Protein AF-A0AAD5BY83-F1 (afdb_monomer_lite)

Structure (mmCIF, N/CA/C/O backbone):
data_AF-A0AAD5BY83-F1
#
_entry.id   AF-A0AAD5BY83-F1
#
loop_
_atom_site.group_PDB
_atom_site.id
_atom_site.type_symbol
_atom_site.label_atom_id
_atom_site.label_alt_id
_atom_site.label_comp_id
_atom_site.label_asym_id
_atom_site.label_entity_id
_atom_site.label_seq_id
_atom_site.pdbx_PDB_ins_code
_atom_site.Cartn_x
_atom_site.Cartn_y
_atom_site.Cartn_z
_atom_site.occupancy
_atom_site.B_iso_or_equiv
_atom_site.auth_seq_id
_atom_site.auth_comp_id
_atom_site.auth_asym_id
_atom_site.auth_atom_id
_atom_site.pdbx_PDB_model_num
ATOM 1 N N . MET A 1 1 ? 9.866 -7.177 -59.099 1.00 40.50 1 MET A N 1
ATOM 2 C CA . MET A 1 1 ? 9.961 -6.100 -58.092 1.00 40.50 1 MET A CA 1
ATOM 3 C C . MET A 1 1 ? 11.122 -6.443 -57.177 1.00 40.50 1 MET A C 1
ATOM 5 O O . MET A 1 1 ? 11.045 -7.466 -56.514 1.00 40.50 1 MET A O 1
ATOM 9 N N . ALA A 1 2 ? 12.213 -5.680 -57.213 1.00 49.56 2 ALA A N 1
ATOM 10 C CA . ALA A 1 2 ? 13.331 -5.853 -56.287 1.00 49.56 2 ALA A CA 1
ATOM 11 C C . ALA A 1 2 ? 13.227 -4.752 -55.229 1.00 49.56 2 ALA A C 1
ATOM 13 O O . ALA A 1 2 ? 13.244 -3.574 -55.578 1.00 49.56 2 ALA A O 1
ATOM 14 N N . LEU A 1 3 ? 13.063 -5.125 -53.960 1.00 56.34 3 LEU A N 1
ATOM 15 C CA . LEU A 1 3 ? 13.202 -4.181 -52.854 1.00 56.34 3 LEU A CA 1
ATOM 16 C C . LEU A 1 3 ? 14.700 -3.894 -52.705 1.00 56.34 3 LEU A C 1
ATOM 18 O O . LEU A 1 3 ? 15.452 -4.743 -52.234 1.00 56.34 3 LEU A O 1
ATOM 22 N N . SER A 1 4 ? 15.153 -2.729 -53.167 1.00 63.81 4 SER A N 1
ATOM 23 C CA . SER A 1 4 ? 16.504 -2.247 -52.889 1.00 63.81 4 SER A CA 1
ATOM 24 C C . SER A 1 4 ? 16.572 -1.827 -51.420 1.00 63.81 4 SER A C 1
ATOM 26 O O . SER A 1 4 ? 16.129 -0.735 -51.066 1.00 63.81 4 SER A O 1
ATOM 28 N N . PHE A 1 5 ? 17.080 -2.702 -50.554 1.00 62.84 5 PHE A N 1
ATOM 29 C CA . PHE A 1 5 ? 17.335 -2.355 -49.158 1.0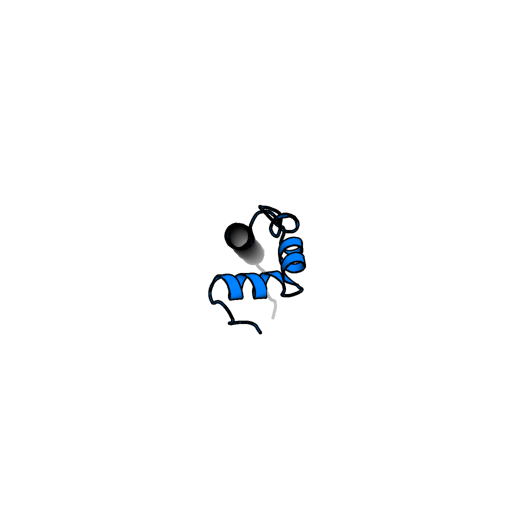0 62.84 5 PHE A CA 1
ATOM 30 C C . PHE A 1 5 ? 18.557 -1.432 -49.076 1.00 62.84 5 PHE A C 1
ATOM 32 O O . PHE A 1 5 ? 19.656 -1.799 -49.487 1.00 62.84 5 PHE A O 1
ATOM 39 N N . SER A 1 6 ? 18.353 -0.221 -48.557 1.00 81.81 6 SER A N 1
ATOM 40 C CA . SER A 1 6 ? 19.425 0.721 -48.227 1.00 81.81 6 SER A CA 1
ATOM 41 C C . SER A 1 6 ? 19.942 0.414 -46.824 1.00 81.81 6 SER A C 1
ATOM 43 O O . SER A 1 6 ? 19.169 0.413 -45.868 1.00 81.81 6 SER A O 1
ATOM 45 N N . VAL A 1 7 ? 21.248 0.178 -46.688 1.00 78.69 7 VAL A N 1
ATOM 46 C CA . VAL A 1 7 ? 21.901 -0.065 -45.386 1.00 78.69 7 VAL A CA 1
ATOM 47 C C . VAL A 1 7 ? 21.710 1.123 -44.434 1.00 78.69 7 VAL A C 1
ATOM 49 O O . VAL A 1 7 ? 21.580 0.921 -43.230 1.00 78.69 7 VAL A O 1
ATOM 52 N N . ALA A 1 8 ? 21.629 2.347 -44.967 1.00 80.56 8 ALA A N 1
ATOM 53 C CA . ALA A 1 8 ? 21.376 3.549 -44.175 1.00 80.56 8 ALA A CA 1
ATOM 54 C C . ALA A 1 8 ? 19.989 3.518 -43.509 1.00 80.56 8 ALA A C 1
ATOM 56 O O . ALA A 1 8 ? 19.898 3.716 -42.303 1.00 80.56 8 ALA A O 1
ATOM 57 N N . ASN A 1 9 ? 18.938 3.156 -44.254 1.00 83.50 9 ASN A N 1
ATOM 58 C CA . ASN A 1 9 ? 17.577 3.083 -43.711 1.00 83.50 9 ASN A CA 1
ATOM 59 C C . ASN A 1 9 ? 17.460 2.007 -42.623 1.00 83.50 9 ASN A C 1
ATOM 61 O O . ASN A 1 9 ? 16.832 2.227 -41.597 1.00 83.50 9 ASN A O 1
ATOM 65 N N . VAL A 1 10 ? 18.107 0.852 -42.819 1.00 85.69 10 VAL A N 1
ATOM 66 C CA . VAL A 1 10 ? 18.123 -0.211 -41.801 1.00 85.69 10 VAL A CA 1
ATOM 67 C C . VAL A 1 10 ? 18.827 0.265 -40.526 1.00 85.69 10 VAL A C 1
ATOM 69 O O . VAL A 1 10 ? 18.392 -0.062 -39.425 1.00 85.69 10 VAL A O 1
ATOM 72 N N . MET A 1 11 ? 19.900 1.051 -40.653 1.00 84.12 11 MET A N 1
ATOM 73 C CA . MET A 1 11 ? 20.602 1.616 -39.499 1.00 84.12 11 MET A CA 1
ATOM 74 C C . MET A 1 11 ? 19.731 2.630 -38.745 1.00 84.12 11 MET A C 1
ATOM 76 O O . MET A 1 11 ? 19.677 2.593 -37.517 1.00 84.12 11 MET A O 1
ATOM 80 N N . GLU A 1 12 ? 19.026 3.502 -39.462 1.00 85.50 12 GLU A N 1
ATOM 81 C CA . GLU A 1 12 ? 18.093 4.474 -38.880 1.00 85.50 12 GLU A CA 1
ATOM 82 C C . GLU A 1 12 ? 16.952 3.778 -38.124 1.00 85.50 12 GLU A C 1
ATOM 84 O O . GLU A 1 12 ? 16.692 4.119 -36.969 1.00 85.50 12 GLU A O 1
ATOM 89 N N . ASP A 1 13 ? 16.355 2.733 -38.707 1.00 82.44 13 ASP A N 1
ATOM 90 C CA . ASP A 1 13 ? 15.303 1.939 -38.063 1.00 82.44 13 ASP A CA 1
ATOM 91 C C . ASP A 1 13 ? 15.794 1.272 -36.764 1.00 82.44 13 ASP A C 1
ATOM 93 O O . ASP A 1 13 ? 15.093 1.272 -35.746 1.00 82.44 13 ASP A O 1
ATOM 97 N N . VAL A 1 14 ? 17.020 0.733 -36.757 1.00 86.62 14 VAL A N 1
ATOM 98 C CA . VAL A 1 14 ? 17.623 0.116 -35.561 1.00 86.62 14 VAL A CA 1
ATOM 99 C C . VAL A 1 14 ? 17.880 1.154 -34.468 1.00 86.62 14 VAL A C 1
ATOM 101 O O . VAL A 1 14 ? 17.591 0.890 -33.296 1.00 86.62 14 VAL A O 1
ATOM 104 N N . LEU A 1 15 ? 18.390 2.336 -34.830 1.00 88.50 15 LEU A N 1
ATOM 105 C CA . LEU A 1 15 ? 18.617 3.433 -33.887 1.00 88.50 15 LEU A CA 1
ATOM 106 C C . LEU A 1 15 ? 17.299 3.917 -33.276 1.00 88.50 15 LEU A C 1
ATOM 108 O O . LEU A 1 15 ? 17.200 4.061 -32.057 1.00 88.50 15 LEU A O 1
ATOM 112 N N . GLN A 1 16 ? 16.268 4.092 -34.103 1.00 87.69 16 GLN A N 1
ATOM 113 C CA . GLN A 1 16 ? 14.945 4.516 -33.660 1.00 87.69 16 GLN A CA 1
ATOM 114 C C . GLN A 1 16 ? 14.291 3.477 -32.740 1.00 87.69 16 GLN A C 1
ATOM 116 O O . GLN A 1 16 ? 13.684 3.826 -31.726 1.00 87.69 16 GLN A O 1
ATOM 121 N N . GLN A 1 17 ? 14.453 2.186 -33.040 1.00 87.94 17 GLN A N 1
ATOM 122 C CA . GLN A 1 17 ? 13.973 1.109 -32.178 1.00 87.94 17 GLN A CA 1
ATOM 123 C C . GLN A 1 17 ? 14.683 1.102 -30.816 1.00 87.94 17 GLN A C 1
ATOM 125 O O . GLN A 1 17 ? 14.040 0.881 -29.788 1.00 87.94 17 GLN A O 1
ATOM 130 N N . HIS A 1 18 ? 15.998 1.333 -30.794 1.00 84.62 18 HIS A N 1
ATOM 131 C CA . HIS A 1 18 ? 16.770 1.369 -29.553 1.00 84.62 18 HIS A CA 1
ATOM 132 C C . HIS A 1 18 ? 16.390 2.571 -28.677 1.00 84.62 18 HIS A C 1
ATOM 134 O O . HIS A 1 18 ? 16.239 2.424 -27.465 1.00 84.62 18 HIS A O 1
ATOM 140 N N . ASP A 1 19 ? 16.172 3.737 -29.288 1.00 84.56 19 ASP A N 1
ATOM 141 C CA . ASP A 1 19 ? 15.715 4.948 -28.600 1.00 84.56 19 ASP A CA 1
ATOM 142 C C . ASP A 1 19 ? 14.319 4.762 -27.982 1.00 84.56 19 ASP A C 1
ATOM 144 O O . ASP A 1 19 ? 14.113 5.036 -26.799 1.00 84.56 19 ASP A O 1
ATOM 148 N N . ASN A 1 20 ? 13.375 4.192 -28.738 1.00 81.19 20 ASN A N 1
ATOM 149 C CA . ASN A 1 20 ? 12.035 3.888 -28.232 1.00 81.19 20 ASN A CA 1
ATOM 150 C C . ASN A 1 20 ? 12.064 2.891 -27.066 1.00 81.19 20 ASN A C 1
ATOM 152 O O . ASN A 1 20 ? 11.414 3.123 -26.048 1.00 81.19 20 ASN A O 1
ATOM 156 N N . ARG A 1 21 ? 12.861 1.819 -27.174 1.00 82.19 21 ARG A N 1
ATOM 157 C CA . ARG A 1 21 ? 13.039 0.853 -26.080 1.00 82.19 21 ARG A CA 1
ATOM 158 C C . ARG A 1 21 ? 13.649 1.515 -24.843 1.00 82.19 21 ARG A C 1
ATOM 160 O O . ARG A 1 21 ? 13.212 1.246 -23.732 1.00 82.19 21 ARG A O 1
ATOM 167 N N . SER A 1 22 ? 14.645 2.384 -25.021 1.00 84.25 22 SER A N 1
ATOM 168 C CA . SER A 1 22 ? 15.266 3.110 -23.908 1.00 84.25 22 SER A CA 1
ATOM 169 C C . SER A 1 22 ? 14.266 4.017 -23.190 1.00 84.25 22 SER A C 1
ATOM 171 O O . SER A 1 22 ? 14.278 4.082 -21.965 1.00 84.25 22 SER A O 1
ATOM 173 N N . LYS A 1 23 ? 13.389 4.695 -23.940 1.00 87.75 23 LYS A N 1
ATOM 174 C CA . LYS A 1 23 ? 12.311 5.521 -23.380 1.00 87.75 23 LYS A CA 1
ATOM 175 C C . LYS A 1 23 ? 11.298 4.687 -22.602 1.00 87.75 23 LYS A C 1
ATOM 177 O O . LYS A 1 23 ? 10.889 5.093 -21.524 1.00 87.75 23 LYS A O 1
ATOM 182 N N . GLU A 1 24 ? 10.899 3.529 -23.118 1.00 86.75 24 GLU A N 1
ATOM 183 C CA . GLU A 1 24 ? 9.986 2.619 -22.412 1.00 86.75 24 GLU A CA 1
ATOM 184 C C . GLU A 1 24 ? 10.576 2.149 -21.074 1.00 86.75 24 GLU A C 1
ATOM 186 O O . GLU A 1 24 ? 9.909 2.238 -20.046 1.00 86.75 24 GLU A O 1
ATOM 191 N N . LEU A 1 25 ? 11.855 1.759 -21.063 1.00 84.94 25 LEU A N 1
ATOM 192 C CA . LEU A 1 25 ? 12.561 1.364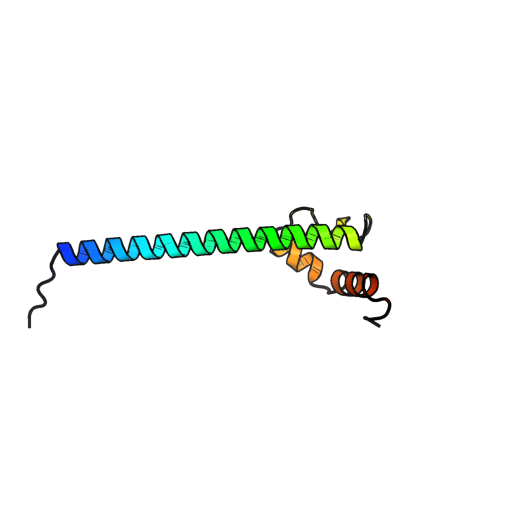 -19.841 1.00 84.94 25 LEU A CA 1
ATOM 193 C C . LEU A 1 25 ? 12.646 2.503 -18.809 1.00 84.94 25 LEU A C 1
ATOM 195 O O . LEU A 1 25 ? 12.484 2.256 -17.615 1.00 84.94 25 LEU A O 1
ATOM 199 N N . ASP A 1 26 ? 12.873 3.744 -19.251 1.00 92.56 26 ASP A N 1
ATOM 200 C CA . ASP A 1 26 ? 12.858 4.932 -18.383 1.00 92.56 26 ASP A CA 1
ATOM 201 C C . ASP A 1 26 ? 11.473 5.155 -17.751 1.00 92.56 26 ASP A C 1
ATOM 203 O O . ASP A 1 26 ? 11.349 5.350 -16.538 1.00 92.56 26 ASP A O 1
ATOM 207 N N . LEU A 1 27 ? 10.412 5.037 -18.556 1.00 92.94 27 LEU A N 1
ATOM 208 C CA . LEU A 1 27 ? 9.034 5.149 -18.080 1.00 92.94 27 LEU A CA 1
ATOM 209 C C . LEU A 1 27 ? 8.684 4.053 -17.066 1.00 92.94 27 LEU A C 1
ATOM 211 O O . LEU A 1 27 ? 8.041 4.348 -16.055 1.00 92.94 27 LEU A O 1
ATOM 215 N N . ASP A 1 28 ? 9.113 2.815 -17.312 1.00 94.44 28 ASP A N 1
ATOM 216 C CA . ASP A 1 28 ? 8.902 1.691 -16.400 1.00 94.44 28 ASP A CA 1
ATOM 217 C C . ASP A 1 28 ? 9.679 1.865 -15.091 1.00 94.44 28 ASP A C 1
ATOM 219 O O . ASP A 1 28 ? 9.118 1.645 -14.015 1.00 94.44 28 ASP A O 1
ATOM 223 N N . SER A 1 29 ? 10.928 2.338 -15.159 1.00 94.50 29 SER A N 1
ATOM 224 C CA . SER A 1 29 ? 11.735 2.649 -13.975 1.00 94.50 29 SER A CA 1
ATOM 225 C C . SER A 1 29 ? 11.071 3.726 -13.121 1.00 94.50 29 SER A C 1
ATOM 227 O O . SER A 1 29 ? 10.882 3.540 -11.918 1.00 94.50 29 SER A O 1
ATOM 229 N N . ARG A 1 30 ? 10.634 4.827 -13.743 1.00 96.00 30 ARG A N 1
ATOM 230 C CA . ARG A 1 30 ? 9.930 5.904 -13.038 1.00 96.00 30 ARG A CA 1
ATOM 231 C C . ARG A 1 30 ? 8.625 5.412 -12.420 1.00 96.00 30 ARG A C 1
ATOM 233 O O . ARG A 1 30 ? 8.324 5.727 -11.273 1.00 96.00 30 ARG A O 1
ATOM 240 N N . ARG A 1 31 ? 7.848 4.601 -13.144 1.00 96.00 31 ARG A N 1
ATOM 241 C CA . ARG A 1 31 ? 6.609 4.015 -12.613 1.00 96.00 31 ARG A CA 1
ATOM 242 C C . ARG A 1 31 ? 6.887 3.118 -11.404 1.00 96.00 31 ARG A C 1
ATOM 244 O O . ARG A 1 31 ? 6.124 3.163 -10.437 1.00 96.00 31 ARG A O 1
ATOM 251 N N . ALA A 1 32 ? 7.950 2.317 -11.450 1.00 96.00 32 ALA A N 1
ATOM 252 C CA . ALA A 1 32 ? 8.354 1.458 -10.342 1.00 96.00 32 ALA A CA 1
ATOM 253 C C . ALA A 1 32 ? 8.771 2.277 -9.109 1.00 96.00 32 ALA A C 1
ATOM 255 O O . ALA A 1 32 ? 8.357 1.948 -7.995 1.00 96.00 32 ALA A O 1
ATOM 256 N N . GLU A 1 33 ? 9.516 3.366 -9.306 1.00 96.31 33 GLU A N 1
ATOM 257 C CA . GLU A 1 33 ? 9.897 4.298 -8.241 1.00 96.31 33 GLU A CA 1
ATOM 258 C C . GLU A 1 33 ? 8.669 4.967 -7.614 1.00 96.31 33 GLU A C 1
ATOM 260 O O . GLU A 1 33 ? 8.482 4.911 -6.400 1.00 96.31 33 GLU A O 1
ATOM 265 N N . GLU A 1 34 ? 7.760 5.516 -8.422 1.00 97.81 34 GLU A N 1
ATOM 266 C CA . GLU A 1 34 ? 6.535 6.119 -7.899 1.00 97.81 34 GLU A CA 1
ATOM 267 C C . GLU A 1 34 ? 5.661 5.098 -7.149 1.00 97.81 34 GLU A C 1
ATOM 269 O O . GLU A 1 34 ? 5.006 5.432 -6.159 1.00 97.81 34 GLU A O 1
ATOM 274 N N . ALA A 1 35 ? 5.606 3.845 -7.612 1.00 97.19 35 ALA A N 1
ATOM 275 C CA . ALA A 1 35 ? 4.899 2.777 -6.912 1.00 97.19 35 ALA A CA 1
ATOM 276 C C . ALA A 1 35 ? 5.559 2.452 -5.563 1.00 97.19 35 ALA A C 1
ATOM 278 O O . ALA A 1 35 ? 4.852 2.2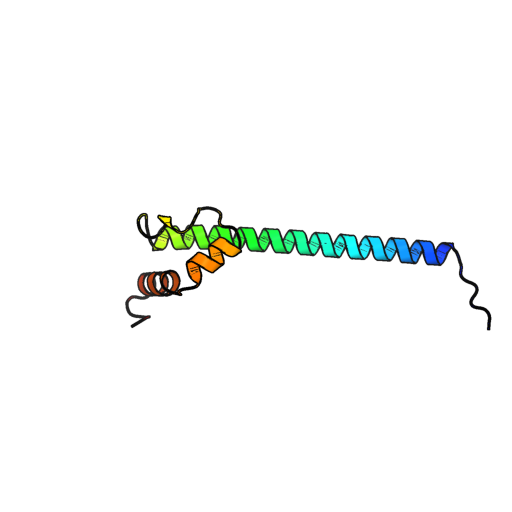61 -4.571 1.00 97.19 35 ALA A O 1
ATOM 279 N N . ALA A 1 36 ? 6.893 2.434 -5.501 1.00 96.88 36 ALA A N 1
ATOM 280 C CA . ALA A 1 36 ? 7.632 2.269 -4.255 1.00 96.88 36 ALA A CA 1
ATOM 281 C C . ALA A 1 36 ? 7.366 3.427 -3.278 1.00 96.88 36 ALA A C 1
ATOM 283 O O . ALA A 1 36 ? 7.031 3.167 -2.122 1.00 96.88 36 ALA A O 1
ATOM 284 N N . 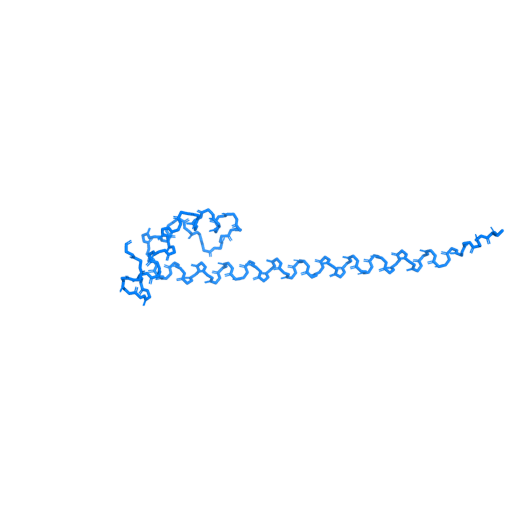THR A 1 37 ? 7.392 4.678 -3.749 1.00 97.38 37 THR A N 1
ATOM 285 C CA . THR A 1 37 ? 7.086 5.865 -2.933 1.00 97.38 37 THR A CA 1
ATOM 286 C C . THR A 1 37 ? 5.674 5.806 -2.357 1.00 97.38 37 THR A C 1
ATOM 288 O O . THR A 1 37 ? 5.494 5.960 -1.150 1.00 97.38 37 THR A O 1
ATOM 291 N N . ARG A 1 38 ? 4.663 5.475 -3.173 1.00 98.12 38 ARG A N 1
ATOM 292 C CA . ARG A 1 38 ? 3.279 5.318 -2.688 1.00 98.12 38 ARG A CA 1
ATOM 293 C C . ARG A 1 38 ? 3.157 4.216 -1.632 1.00 98.12 38 ARG A C 1
ATOM 295 O O . ARG A 1 38 ? 2.434 4.392 -0.654 1.00 98.12 38 ARG A O 1
ATOM 302 N N . ARG A 1 39 ? 3.861 3.085 -1.799 1.00 97.56 39 ARG A N 1
ATOM 303 C CA . ARG A 1 39 ? 3.893 2.009 -0.788 1.00 97.56 39 ARG A CA 1
ATOM 304 C C . ARG A 1 39 ? 4.526 2.479 0.517 1.00 97.56 39 ARG A C 1
ATOM 306 O O . ARG A 1 39 ? 3.985 2.182 1.581 1.00 97.56 39 ARG A O 1
ATOM 313 N N . TYR A 1 40 ? 5.634 3.210 0.443 1.00 96.44 40 TYR A N 1
ATOM 314 C CA . TYR A 1 40 ? 6.312 3.762 1.612 1.00 96.44 40 TYR A CA 1
ATOM 315 C C . TYR A 1 40 ? 5.406 4.725 2.390 1.00 96.44 40 TYR A C 1
ATOM 317 O O . TYR A 1 40 ? 5.187 4.544 3.589 1.00 96.44 40 TYR A O 1
ATOM 325 N N . GLU A 1 41 ? 4.795 5.689 1.701 1.00 97.62 41 GLU A N 1
ATOM 326 C CA . GLU A 1 41 ? 3.890 6.664 2.316 1.00 97.62 41 GLU A CA 1
ATOM 327 C C . GLU A 1 41 ? 2.666 5.993 2.949 1.00 97.62 41 GLU A C 1
ATOM 329 O O . GLU A 1 41 ? 2.329 6.264 4.107 1.00 97.62 41 GLU A O 1
ATOM 334 N N . ALA A 1 42 ? 2.033 5.062 2.226 1.00 96.81 42 ALA A N 1
ATOM 335 C CA . ALA A 1 42 ? 0.903 4.293 2.737 1.00 96.81 42 ALA A CA 1
ATOM 336 C C . ALA A 1 42 ? 1.291 3.492 3.985 1.00 96.81 42 ALA A C 1
ATOM 338 O O . ALA A 1 42 ? 0.552 3.474 4.969 1.00 96.81 42 ALA A O 1
ATOM 339 N N . THR A 1 43 ? 2.472 2.875 3.975 1.00 95.50 43 THR A N 1
ATOM 340 C CA . THR A 1 43 ? 2.987 2.116 5.116 1.00 95.50 43 THR A CA 1
ATOM 341 C C . THR A 1 43 ? 3.218 3.015 6.324 1.00 95.50 43 THR A C 1
ATOM 343 O O . THR A 1 43 ? 2.768 2.690 7.423 1.00 95.50 43 THR A O 1
ATOM 346 N N . GLY A 1 44 ? 3.845 4.178 6.137 1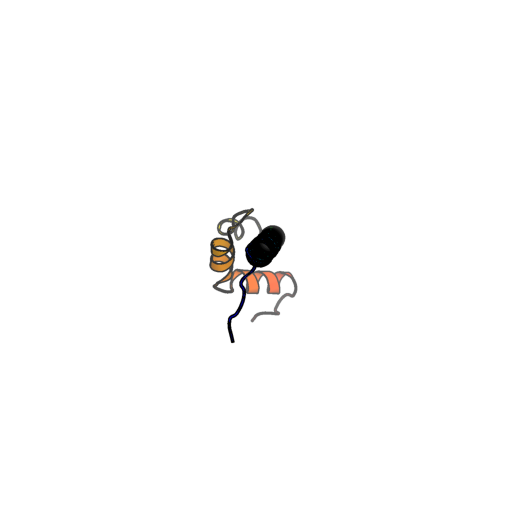.00 94.62 44 GLY A N 1
ATOM 347 C CA . GLY A 1 44 ? 4.027 5.162 7.204 1.00 94.62 44 GLY A CA 1
ATOM 348 C C . GLY A 1 44 ? 2.696 5.602 7.822 1.00 94.62 44 GLY A C 1
ATOM 349 O O . GLY A 1 44 ? 2.553 5.624 9.049 1.00 94.62 44 GLY A O 1
ATOM 350 N N . TRP A 1 45 ? 1.693 5.879 6.986 1.00 95.81 45 TRP A N 1
ATOM 351 C CA . TRP A 1 45 ? 0.357 6.246 7.449 1.00 95.81 45 TRP A CA 1
ATOM 352 C C . TRP A 1 45 ? -0.336 5.099 8.204 1.00 95.81 45 TRP A C 1
ATOM 354 O O . TRP A 1 45 ? -0.809 5.305 9.321 1.00 95.81 45 TRP A O 1
ATOM 364 N N . ILE A 1 46 ? -0.323 3.874 7.669 1.00 94.50 46 ILE A N 1
ATOM 365 C CA . ILE A 1 46 ? -0.910 2.692 8.322 1.00 94.50 46 ILE A CA 1
ATOM 366 C C . ILE A 1 46 ? -0.254 2.438 9.682 1.00 94.50 46 ILE A C 1
ATOM 368 O O . ILE A 1 46 ? -0.959 2.271 10.678 1.00 94.50 46 ILE A O 1
ATOM 372 N N . ARG A 1 47 ? 1.084 2.464 9.761 1.00 92.94 47 ARG A N 1
ATOM 373 C CA . ARG A 1 47 ? 1.826 2.247 11.017 1.00 92.94 47 ARG A CA 1
ATOM 374 C C . ARG A 1 47 ? 1.457 3.278 12.083 1.00 92.94 47 ARG A C 1
ATOM 376 O O . ARG A 1 47 ? 1.339 2.924 13.255 1.00 92.94 47 ARG A O 1
ATOM 383 N N . LYS A 1 48 ? 1.195 4.527 11.683 1.00 92.06 48 LYS A N 1
ATOM 384 C CA . LYS A 1 48 ? 0.673 5.570 12.579 1.00 92.06 48 LYS A CA 1
ATOM 385 C C . LYS A 1 48 ? -0.734 5.242 13.097 1.00 92.06 48 LYS A C 1
ATOM 387 O O . LYS A 1 48 ? -1.012 5.497 14.265 1.00 92.06 48 LYS A O 1
ATOM 392 N N . MET A 1 49 ? -1.599 4.663 12.262 1.00 92.81 49 MET A N 1
ATOM 393 C CA . MET A 1 49 ? -2.982 4.319 12.626 1.00 92.81 49 MET A CA 1
ATOM 394 C C . MET A 1 49 ? -3.084 3.088 13.540 1.00 92.81 49 MET A C 1
ATOM 396 O O . MET A 1 49 ? -3.914 3.066 14.452 1.00 92.81 49 MET A O 1
ATOM 400 N N . ILE A 1 50 ? -2.250 2.067 13.314 1.00 88.69 50 ILE A N 1
ATOM 401 C CA . ILE A 1 50 ? -2.295 0.792 14.058 1.00 88.69 50 ILE A CA 1
ATOM 402 C C . ILE A 1 50 ? -1.390 0.760 15.299 1.0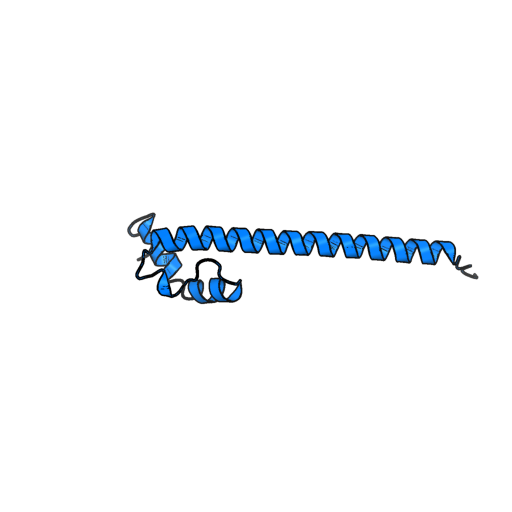0 88.69 50 ILE A C 1
ATOM 404 O O . ILE A 1 50 ? -1.522 -0.131 16.140 1.00 88.69 50 ILE A O 1
ATOM 408 N N . GLY A 1 51 ? -0.494 1.740 15.442 1.00 85.00 51 GLY A N 1
ATOM 409 C CA . GLY A 1 51 ? 0.407 1.865 16.586 1.00 85.00 51 GLY A CA 1
ATOM 410 C C . GLY A 1 51 ? 1.451 0.744 16.688 1.00 85.00 51 GLY A C 1
ATOM 411 O O . GLY A 1 51 ? 1.571 -0.121 15.823 1.00 85.00 51 GLY A O 1
ATOM 412 N N . VAL A 1 52 ? 2.225 0.758 17.780 1.00 69.81 52 VAL A N 1
ATOM 413 C CA . VAL A 1 52 ? 3.437 -0.074 17.965 1.00 69.81 52 VAL A CA 1
ATOM 414 C C . VAL A 1 52 ? 3.159 -1.582 17.890 1.00 69.81 52 VAL A C 1
ATOM 416 O O . VAL A 1 52 ? 4.003 -2.336 17.416 1.00 69.81 52 VAL A O 1
ATOM 419 N N . VAL A 1 53 ? 1.976 -2.028 18.325 1.00 64.19 53 VAL A N 1
ATOM 420 C CA . VAL A 1 53 ? 1.630 -3.458 18.387 1.00 64.19 53 VAL A CA 1
ATOM 421 C C . VAL A 1 53 ? 1.254 -4.014 17.009 1.00 64.19 53 VAL A C 1
ATOM 423 O O . VAL A 1 53 ? 1.695 -5.105 16.669 1.00 64.19 53 VAL A O 1
ATOM 426 N N . GLY A 1 54 ? 0.505 -3.263 16.192 1.00 68.81 54 GLY A N 1
ATOM 427 C CA . GLY A 1 54 ? 0.154 -3.683 14.827 1.00 68.81 54 GLY A CA 1
ATOM 428 C C . GLY A 1 54 ? 1.273 -3.444 13.807 1.00 68.81 54 GLY A C 1
ATOM 429 O O . GLY A 1 54 ? 1.358 -4.129 12.795 1.00 68.81 54 GLY A O 1
ATOM 430 N N . ALA A 1 55 ? 2.166 -2.488 14.077 1.00 71.19 55 ALA A N 1
ATOM 431 C CA . ALA A 1 55 ? 3.241 -2.087 13.171 1.00 71.19 55 ALA A CA 1
ATOM 432 C C . ALA A 1 55 ? 4.457 -3.032 13.164 1.00 71.19 55 ALA A C 1
ATOM 434 O O . ALA A 1 55 ? 5.436 -2.738 12.470 1.00 71.19 55 ALA A O 1
ATOM 435 N N . LYS A 1 56 ? 4.431 -4.116 13.954 1.00 72.00 56 LYS A N 1
ATOM 436 C CA . LYS A 1 56 ? 5.522 -5.099 14.036 1.00 72.00 56 LYS A CA 1
ATOM 437 C C . LYS A 1 56 ? 5.635 -5.941 12.763 1.00 72.00 56 LYS A C 1
ATOM 439 O O . LYS A 1 56 ? 6.746 -6.243 12.345 1.00 72.00 56 LYS A O 1
ATOM 444 N N . ASP A 1 57 ? 4.503 -6.245 12.136 1.00 73.19 57 ASP A N 1
ATOM 445 C CA . ASP A 1 57 ? 4.433 -7.124 10.962 1.00 73.19 57 ASP A CA 1
ATOM 446 C C . ASP A 1 57 ? 4.529 -6.356 9.631 1.00 73.19 57 ASP A C 1
ATOM 448 O O . ASP A 1 57 ? 4.473 -6.950 8.558 1.00 73.19 57 ASP A O 1
ATOM 452 N N . MET A 1 58 ? 4.684 -5.027 9.690 1.00 84.12 58 MET A N 1
ATOM 453 C CA . MET A 1 58 ? 4.790 -4.158 8.519 1.00 84.12 58 MET A CA 1
ATOM 454 C C . MET A 1 58 ? 6.081 -3.320 8.611 1.00 84.12 58 MET A C 1
ATOM 456 O O . MET A 1 58 ? 6.138 -2.383 9.419 1.00 84.12 58 MET A O 1
ATOM 460 N N . PRO A 1 59 ? 7.138 -3.652 7.836 1.00 88.00 59 PRO A N 1
ATOM 461 C CA . PRO A 1 59 ? 8.404 -2.914 7.857 1.00 88.00 59 PRO A CA 1
ATOM 462 C C . PRO A 1 59 ? 8.215 -1.460 7.396 1.00 88.00 59 PRO A C 1
ATOM 464 O O . PRO A 1 59 ? 7.184 -1.115 6.835 1.00 88.00 59 PRO A O 1
ATOM 467 N N . ALA A 1 60 ? 9.185 -0.578 7.666 1.00 89.62 60 ALA A N 1
ATOM 468 C CA . ALA A 1 60 ? 9.072 0.845 7.300 1.00 89.62 60 ALA A CA 1
ATOM 469 C C . ALA A 1 60 ? 9.004 1.056 5.786 1.00 89.62 60 ALA A C 1
ATOM 471 O O . ALA A 1 60 ? 8.195 1.842 5.305 1.00 89.62 60 ALA A O 1
ATOM 472 N N . GLU A 1 61 ? 9.831 0.309 5.067 1.00 93.19 61 GLU A N 1
ATOM 473 C CA . GLU A 1 61 ? 9.937 0.313 3.616 1.00 93.19 61 GLU A CA 1
ATOM 474 C C . GLU A 1 61 ? 9.703 -1.119 3.128 1.00 93.19 61 GLU A C 1
ATOM 476 O O . GLU A 1 61 ? 10.658 -1.879 2.968 1.00 93.19 61 GLU A O 1
ATOM 481 N N . PRO A 1 62 ? 8.439 -1.548 2.977 1.00 94.69 62 PRO A N 1
ATOM 482 C CA . PRO A 1 62 ? 8.142 -2.880 2.480 1.00 94.69 62 PRO A CA 1
ATOM 483 C C . PRO A 1 62 ? 8.400 -2.970 0.976 1.00 94.69 62 PRO A C 1
ATOM 485 O O . PRO A 1 62 ? 8.077 -2.061 0.203 1.00 94.69 62 PRO A O 1
ATOM 488 N N . SER A 1 63 ? 8.876 -4.132 0.538 1.00 95.31 63 SER A N 1
ATOM 489 C CA . SER A 1 63 ? 8.743 -4.549 -0.855 1.00 95.31 63 SER A CA 1
ATOM 490 C C . SER A 1 63 ? 7.265 -4.659 -1.259 1.00 95.31 63 SER A C 1
ATOM 492 O O . SER A 1 63 ? 6.351 -4.669 -0.429 1.00 95.31 63 SER A O 1
ATOM 494 N N . GLU A 1 64 ? 7.002 -4.775 -2.562 1.00 96.31 64 GLU A N 1
ATOM 495 C CA . GLU A 1 64 ? 5.636 -4.981 -3.056 1.00 96.31 64 GLU A CA 1
ATOM 496 C C . GLU A 1 64 ? 4.966 -6.212 -2.450 1.00 96.31 64 GLU A C 1
ATOM 498 O O . GLU A 1 64 ? 3.790 -6.170 -2.089 1.00 96.31 64 GLU A O 1
ATOM 503 N N . GLU A 1 65 ? 5.712 -7.311 -2.353 1.00 95.88 65 GLU A N 1
ATOM 504 C CA . GLU A 1 65 ? 5.166 -8.563 -1.853 1.00 95.88 65 GLU A CA 1
ATOM 505 C C . GLU A 1 65 ? 4.892 -8.488 -0.358 1.00 95.88 65 GLU A C 1
ATOM 507 O O . GLU A 1 65 ? 3.805 -8.864 0.064 1.00 95.88 65 GLU A O 1
ATOM 512 N N . GLU A 1 66 ? 5.804 -7.927 0.436 1.00 94.44 66 GLU A N 1
ATOM 513 C CA . GLU A 1 66 ? 5.577 -7.738 1.873 1.00 94.44 66 GLU A CA 1
ATOM 514 C C . GLU A 1 66 ? 4.355 -6.854 2.135 1.00 94.44 66 GLU A C 1
ATOM 516 O O . GLU A 1 66 ? 3.512 -7.196 2.966 1.00 94.44 66 GLU A O 1
ATOM 521 N N . PHE A 1 67 ? 4.205 -5.762 1.379 1.00 95.25 67 PHE A N 1
ATOM 522 C CA . PHE A 1 67 ? 3.041 -4.885 1.483 1.00 95.25 67 PHE A CA 1
ATOM 523 C C . PHE A 1 67 ? 1.742 -5.631 1.142 1.00 95.25 67 PHE A C 1
ATOM 525 O O . PHE A 1 67 ? 0.761 -5.558 1.885 1.00 95.25 67 PHE A O 1
ATOM 532 N N . ARG A 1 68 ? 1.736 -6.410 0.050 1.00 95.31 68 ARG A N 1
ATOM 533 C CA . ARG A 1 68 ? 0.577 -7.226 -0.342 1.00 95.31 68 ARG A CA 1
ATOM 534 C C . ARG A 1 68 ? 0.258 -8.310 0.675 1.00 95.31 68 ARG A C 1
ATOM 536 O O . ARG A 1 68 ? -0.911 -8.505 0.988 1.00 95.31 68 ARG A O 1
ATOM 543 N N . VAL A 1 69 ? 1.264 -9.022 1.179 1.00 94.31 69 VAL A N 1
ATOM 544 C CA . VAL A 1 69 ? 1.106 -10.080 2.186 1.00 94.31 69 VAL A CA 1
ATOM 545 C C . VAL A 1 69 ? 0.500 -9.509 3.462 1.00 94.31 69 VAL A C 1
ATOM 547 O O . VAL A 1 69 ? -0.488 -10.060 3.945 1.00 94.31 69 VAL A O 1
ATOM 550 N N . ALA A 1 70 ? 1.018 -8.382 3.958 1.00 92.06 70 ALA A N 1
ATOM 551 C CA . ALA A 1 70 ? 0.519 -7.743 5.173 1.00 92.06 70 ALA A CA 1
ATOM 552 C C . ALA A 1 70 ? -0.959 -7.327 5.059 1.00 92.06 70 ALA A C 1
ATOM 554 O O . ALA A 1 70 ? -1.720 -7.447 6.018 1.00 92.06 70 ALA A O 1
ATOM 555 N N . LEU A 1 71 ? -1.392 -6.874 3.878 1.00 93.75 71 LEU A N 1
ATOM 556 C CA . LEU A 1 71 ? -2.767 -6.423 3.640 1.00 93.75 71 LEU A CA 1
ATOM 557 C C . LEU A 1 71 ? -3.723 -7.530 3.172 1.00 93.75 71 LEU A C 1
ATOM 559 O O . LEU A 1 71 ? -4.936 -7.320 3.162 1.00 93.75 71 LEU A O 1
ATOM 563 N N . ARG A 1 72 ? -3.206 -8.712 2.812 1.00 95.75 72 ARG A N 1
ATOM 564 C CA . ARG A 1 72 ? -3.953 -9.792 2.143 1.00 95.75 72 ARG A CA 1
ATOM 565 C C . ARG A 1 72 ? -5.178 -10.267 2.916 1.00 95.75 72 ARG A C 1
ATOM 567 O O . ARG A 1 72 ? -6.190 -10.592 2.306 1.00 95.75 72 ARG A O 1
ATOM 574 N N . SER A 1 73 ? -5.085 -10.335 4.244 1.00 93.56 73 SER A N 1
ATOM 575 C CA . SER A 1 73 ? -6.188 -10.794 5.098 1.00 93.56 73 SER A CA 1
ATOM 576 C C . SER A 1 73 ? -7.306 -9.761 5.251 1.00 93.56 73 SER A C 1
ATOM 578 O O . SER A 1 73 ? -8.361 -10.087 5.784 1.00 93.56 73 SER A O 1
ATOM 580 N N . GLY A 1 74 ? -7.072 -8.507 4.855 1.00 93.88 74 GLY A N 1
ATOM 581 C CA . GLY A 1 74 ? -7.992 -7.392 5.072 1.00 93.88 74 GLY A CA 1
ATOM 582 C C . GLY A 1 74 ? -8.058 -6.888 6.518 1.00 93.88 74 GLY A C 1
ATOM 583 O O . GLY A 1 74 ? -8.580 -5.802 6.739 1.00 93.88 74 GLY A O 1
ATOM 584 N N . LEU A 1 75 ? -7.483 -7.591 7.503 1.00 92.00 75 LEU A N 1
ATOM 585 C CA . LEU A 1 75 ? -7.596 -7.230 8.926 1.00 92.00 75 LEU A CA 1
ATOM 586 C C . LEU A 1 75 ? -7.044 -5.833 9.232 1.00 92.00 75 LEU A C 1
ATOM 588 O O . LEU A 1 75 ? -7.699 -5.048 9.916 1.00 92.00 75 LEU A O 1
ATOM 592 N N . ILE A 1 76 ? -5.864 -5.504 8.694 1.00 92.44 76 ILE A N 1
ATOM 593 C CA . ILE A 1 76 ? -5.261 -4.172 8.848 1.00 92.44 76 ILE A CA 1
ATOM 594 C C . ILE A 1 76 ? -6.159 -3.109 8.208 1.00 92.44 76 ILE A C 1
ATOM 596 O O . ILE A 1 76 ? -6.383 -2.061 8.807 1.00 92.44 76 ILE A O 1
ATOM 600 N N . LEU A 1 77 ? -6.707 -3.386 7.021 1.00 93.81 77 LEU A N 1
ATOM 601 C CA . LEU A 1 77 ? -7.579 -2.451 6.311 1.00 93.81 77 LEU A CA 1
ATOM 602 C C . LEU A 1 77 ? -8.857 -2.181 7.111 1.00 93.81 77 LEU A C 1
ATOM 604 O O . LEU A 1 77 ? -9.168 -1.024 7.373 1.00 93.81 77 LEU A O 1
ATOM 608 N N . CYS A 1 78 ? -9.546 -3.227 7.573 1.00 95.00 78 CYS A N 1
ATOM 609 C CA . CYS A 1 78 ? -10.749 -3.099 8.395 1.00 95.00 78 CYS A CA 1
ATOM 610 C C . CYS A 1 78 ? -10.469 -2.351 9.703 1.00 95.00 78 CYS A C 1
ATOM 612 O O . CYS A 1 78 ? -11.233 -1.470 10.093 1.00 95.00 78 CYS A O 1
ATOM 614 N N . TYR A 1 79 ? -9.349 -2.660 10.364 1.00 92.62 79 TYR A N 1
ATOM 615 C CA . TYR A 1 79 ? -8.940 -1.961 11.578 1.00 92.62 79 TYR A CA 1
ATOM 616 C C . TYR A 1 79 ? -8.743 -0.464 11.326 1.00 92.62 79 TYR A C 1
ATOM 618 O O . TYR A 1 79 ? -9.244 0.366 12.081 1.00 92.62 79 TYR A O 1
ATOM 626 N N . VAL A 1 80 ? -8.017 -0.112 10.263 1.00 94.62 80 VAL A N 1
ATOM 627 C CA . VAL A 1 80 ? -7.733 1.283 9.918 1.00 94.62 80 VAL A CA 1
ATOM 628 C C . VAL A 1 80 ? -9.006 2.024 9.507 1.00 94.62 80 VAL A C 1
ATOM 630 O O . VAL A 1 80 ? -9.193 3.159 9.938 1.00 94.62 80 VAL A O 1
ATOM 633 N N . ILE A 1 81 ? -9.911 1.384 8.760 1.00 95.75 81 ILE A N 1
ATOM 634 C CA . ILE A 1 81 ? -11.228 1.948 8.432 1.00 95.75 81 ILE A CA 1
ATOM 635 C C . ILE A 1 81 ? -11.989 2.281 9.719 1.00 95.75 81 ILE A C 1
ATOM 637 O O . ILE A 1 81 ? -12.383 3.427 9.901 1.00 95.75 81 ILE A O 1
ATOM 641 N N . ASN A 1 82 ? -12.079 1.345 10.666 1.00 95.00 82 ASN A N 1
ATOM 642 C CA . ASN A 1 82 ? -12.753 1.578 11.948 1.00 95.00 82 ASN A CA 1
ATOM 643 C C . ASN A 1 82 ? -12.049 2.609 12.849 1.00 95.00 82 ASN A C 1
ATOM 645 O O . ASN A 1 82 ? -12.668 3.153 13.762 1.00 95.00 82 ASN A O 1
ATOM 649 N N . LYS A 1 83 ? -10.757 2.889 12.633 1.00 93.12 83 LYS A N 1
ATOM 650 C CA . LYS A 1 83 ? -10.058 3.994 13.310 1.00 93.12 83 LYS A CA 1
ATOM 651 C C . LYS A 1 83 ? -10.434 5.360 12.749 1.00 93.12 83 LYS A C 1
ATOM 653 O O . LYS A 1 83 ? -10.403 6.330 13.502 1.00 93.12 83 LYS A O 1
ATOM 658 N N . VAL A 1 84 ? -10.718 5.438 11.451 1.00 95.00 84 VAL A N 1
ATOM 659 C CA . VAL A 1 84 ? -11.136 6.673 10.775 1.00 95.00 84 VAL A CA 1
ATOM 660 C C . VAL A 1 84 ? -12.627 6.922 10.988 1.00 95.00 84 VAL A C 1
ATOM 662 O O . VAL A 1 84 ? -13.009 8.039 11.322 1.00 95.00 84 VAL A O 1
ATOM 665 N N . ASP A 1 85 ? -13.442 5.880 10.834 1.00 96.62 85 ASP A N 1
ATOM 666 C CA . ASP A 1 85 ? -14.896 5.911 10.967 1.00 96.62 85 ASP A CA 1
ATOM 667 C C . ASP A 1 85 ? -15.369 4.765 11.883 1.00 96.62 85 ASP A C 1
ATOM 669 O O . ASP A 1 85 ? -15.499 3.615 11.443 1.00 96.62 85 ASP A O 1
ATOM 673 N N . PRO A 1 86 ? -15.548 5.032 13.192 1.00 96.06 86 PRO A N 1
ATOM 674 C CA . PRO A 1 86 ? -15.916 4.006 14.158 1.00 96.06 86 PRO A CA 1
ATOM 675 C C . PRO A 1 86 ? -17.226 3.289 13.800 1.00 96.06 86 PRO A C 1
ATOM 677 O O . PRO A 1 86 ? -18.299 3.885 13.818 1.00 96.06 86 PRO A O 1
ATOM 680 N N . GLY A 1 87 ? -17.143 1.977 13.560 1.00 94.19 87 GLY A N 1
ATOM 681 C CA . GLY A 1 87 ? -18.299 1.121 13.264 1.00 94.19 87 GLY A CA 1
ATOM 682 C C . GLY A 1 87 ? -18.600 0.927 11.775 1.00 94.19 87 GLY A C 1
ATOM 683 O O . GLY A 1 87 ? -19.581 0.263 11.452 1.00 94.19 87 GLY A O 1
ATOM 684 N N . ALA A 1 88 ? -17.762 1.451 10.873 1.00 96.94 88 ALA A N 1
ATOM 685 C CA . ALA A 1 88 ? -17.918 1.269 9.429 1.00 96.94 88 ALA A CA 1
ATOM 686 C C . ALA A 1 88 ? -17.785 -0.196 8.966 1.00 96.94 88 ALA A C 1
ATOM 688 O O . ALA A 1 88 ? -18.383 -0.584 7.962 1.00 96.94 88 ALA A O 1
ATOM 689 N N . VAL A 1 89 ? -17.023 -1.019 9.690 1.00 94.44 89 VAL A N 1
ATOM 690 C CA . VAL A 1 89 ? -16.918 -2.467 9.466 1.00 94.44 89 VAL A CA 1
ATOM 691 C C . VAL A 1 89 ? -17.432 -3.206 10.704 1.00 94.44 89 VAL A C 1
ATOM 693 O O . VAL A 1 89 ? -16.870 -3.031 11.790 1.00 94.44 89 VAL A O 1
ATOM 696 N N . THR A 1 90 ? -18.488 -4.011 10.524 1.00 83.44 90 THR A N 1
ATOM 697 C CA . THR A 1 90 ? -19.208 -4.783 11.561 1.00 83.44 90 THR A CA 1
ATOM 698 C C . THR A 1 90 ? -18.744 -6.222 11.687 1.00 83.44 90 THR A C 1
ATOM 700 O O . THR A 1 90 ? -18.593 -6.862 10.621 1.00 83.44 90 THR A O 1
#

pLDDT: mean 88.16, std 11.12, range [40.5, 98.12]

Sequence (90 aa):
MALSFSVANVMEDVLQQHDNRSKELDLDSRRAEEAATRRYEATGWIRKMIGVVGAKDMPAEPSEEEFRVALRSGLILCYVINKVDPGAVT

Foldseek 3Di:
DDDPDDPVVVVVVVVVVVVVVVVVVVVVVVVVVVVQVVLLVVLVVLCVQVDDVLNPQGDNRDDPVSSCVSCVVVPSVLSSVCSVPPPPDD

Organism: Ambrosia artemisiifolia (NCBI:txid4212)

Secondary structure (DSSP, 8-state):
------HHHHHHHHHHHHHHHHHHHHHHHHHHHHHHHHHHHHHHHHHHHHHHHHTTSS-SS--HHHHHHHHTTSHHHHHHHHHHSTTS--

Radius of gyration: 23.88 Å; chains: 1; bounding box: 41×18×76 Å

InterPro domains:
  IPR001715 Calponin homology domain [PS50021] (36-90)
  IPR036872 CH domain superfamily [G3DSA:1.10.418.10] (7-90)
  IPR036872 CH domain superfamily [SSF47576] (28-89)